Protein AF-A0A9Y2D8F5-F1 (afdb_monomer_lite)

Secondary structure (DSSP, 8-state):
-----SS--SSHHHHHHHHHHHHTT-EEEE-TTS-EEEE-SSSPPEEE---TT-HHHHHHHHHHHHHHHHHHHH--

Radius of gyration: 12.17 Å; chains: 1; bounding box: 27×25×35 Å

Structure (mmCIF, N/CA/C/O backbone):
data_AF-A0A9Y2D8F5-F1
#
_entry.id   AF-A0A9Y2D8F5-F1
#
loop_
_atom_site.group_PDB
_atom_site.id
_atom_site.type_symbol
_atom_site.label_atom_id
_atom_site.label_alt_id
_atom_site.label_comp_id
_atom_site.label_asym_id
_atom_site.label_entity_id
_atom_site.label_seq_id
_atom_site.pdbx_PDB_ins_code
_atom_site.Cartn_x
_atom_site.Cartn_y
_atom_site.Cartn_z
_atom_site.occupancy
_atom_site.B_iso_or_equiv
_atom_site.auth_seq_id
_atom_site.auth_comp_id
_atom_site.auth_asym_id
_atom_site.auth_atom_id
_atom_site.pdbx_PDB_model_num
ATOM 1 N N . MET A 1 1 ? -11.283 -13.029 -12.297 1.00 44.62 1 MET A N 1
ATOM 2 C CA . MET A 1 1 ? -11.412 -11.558 -12.247 1.00 44.62 1 MET A CA 1
ATOM 3 C C . MET A 1 1 ? -10.014 -10.987 -12.374 1.00 44.62 1 MET A C 1
ATOM 5 O O . MET A 1 1 ? -9.174 -11.421 -11.594 1.00 44.62 1 MET A O 1
ATOM 9 N N . PRO A 1 2 ? -9.689 -10.145 -13.369 1.00 47.31 2 PRO A N 1
ATOM 10 C CA . PRO A 1 2 ? -8.372 -9.529 -13.392 1.00 47.31 2 PRO A CA 1
ATOM 11 C C . PRO A 1 2 ? -8.255 -8.691 -12.120 1.00 47.31 2 PRO A C 1
ATOM 13 O O . PRO A 1 2 ? -9.097 -7.833 -11.872 1.00 47.31 2 PRO A O 1
ATOM 16 N N . ASP A 1 3 ? -7.261 -9.009 -11.293 1.00 59.69 3 ASP A N 1
ATOM 17 C CA . ASP A 1 3 ? -6.891 -8.277 -10.085 1.00 59.69 3 ASP A CA 1
ATOM 18 C C . ASP A 1 3 ? -6.562 -6.825 -10.443 1.00 59.69 3 ASP A C 1
ATOM 20 O O . ASP A 1 3 ? -5.403 -6.458 -10.667 1.00 59.69 3 ASP A O 1
ATOM 24 N N . ALA A 1 4 ? -7.595 -5.997 -10.568 1.00 67.94 4 ALA A N 1
ATOM 25 C CA . ALA A 1 4 ? -7.465 -4.578 -10.808 1.00 67.94 4 ALA A CA 1
ATOM 26 C C . ALA A 1 4 ? -6.933 -3.952 -9.521 1.00 67.94 4 ALA A C 1
ATOM 28 O O . ALA A 1 4 ? -7.680 -3.524 -8.646 1.00 67.94 4 ALA A O 1
ATOM 29 N N . LEU A 1 5 ? -5.608 -3.963 -9.380 1.00 79.25 5 LEU A N 1
ATOM 30 C CA . LEU A 1 5 ? -4.946 -3.228 -8.318 1.00 79.25 5 LEU A CA 1
ATOM 31 C C . LEU A 1 5 ? -5.327 -1.744 -8.460 1.00 79.25 5 LEU A C 1
ATOM 33 O O . LEU A 1 5 ? -5.319 -1.226 -9.581 1.00 79.25 5 LEU A O 1
ATOM 37 N N . PRO A 1 6 ? -5.598 -1.041 -7.348 1.00 83.75 6 PRO A N 1
ATOM 38 C CA . PRO A 1 6 ? -6.059 0.352 -7.360 1.00 83.75 6 PRO A CA 1
ATOM 39 C C . PRO A 1 6 ? -5.053 1.316 -8.003 1.00 83.75 6 PRO A C 1
ATOM 41 O O . PRO A 1 6 ? -5.403 2.426 -8.394 1.00 83.75 6 PRO A O 1
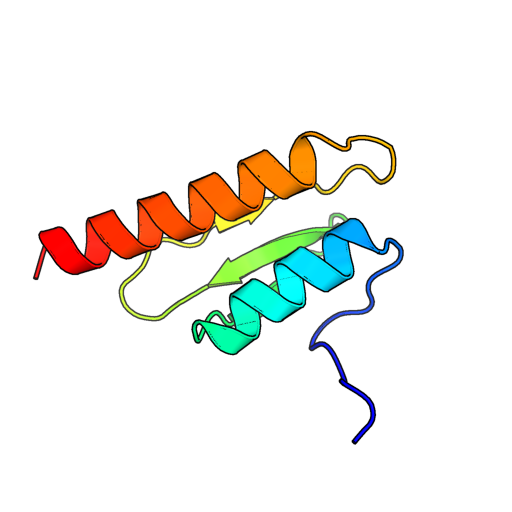ATOM 44 N N . ILE A 1 7 ? -3.791 0.894 -8.144 1.00 86.00 7 ILE A N 1
ATOM 45 C CA . ILE A 1 7 ? -2.742 1.656 -8.811 1.00 86.00 7 ILE A CA 1
ATOM 46 C C . ILE A 1 7 ? -1.999 0.812 -9.850 1.00 86.00 7 ILE A C 1
ATOM 48 O O . ILE A 1 7 ? -1.764 -0.390 -9.687 1.00 86.00 7 ILE A O 1
ATOM 52 N N . ARG A 1 8 ? -1.530 1.477 -10.911 1.00 82.81 8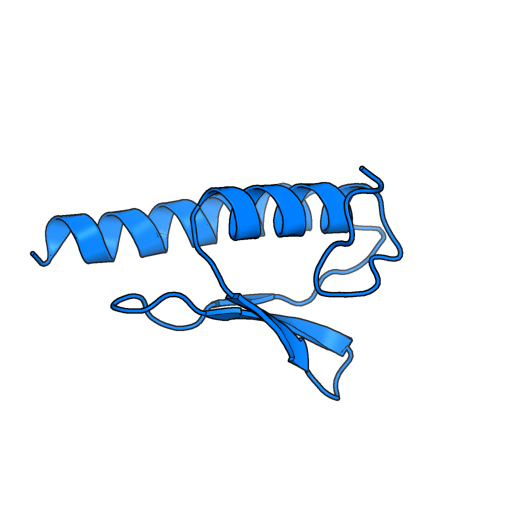 ARG A N 1
ATOM 53 C CA . ARG A 1 8 ? -0.608 0.885 -11.889 1.00 82.81 8 ARG A CA 1
ATOM 54 C C . ARG A 1 8 ? 0.709 0.537 -11.198 1.00 82.81 8 ARG A C 1
ATOM 56 O O . ARG A 1 8 ? 1.418 1.413 -10.707 1.00 82.81 8 ARG A O 1
ATOM 63 N N . CYS A 1 9 ? 1.048 -0.746 -11.200 1.00 80.69 9 CYS A N 1
ATOM 64 C CA . CYS A 1 9 ? 2.266 -1.258 -10.587 1.00 80.69 9 CYS A CA 1
ATOM 65 C C . CYS A 1 9 ? 3.256 -1.713 -11.663 1.00 80.69 9 CYS A C 1
ATOM 67 O O . CYS A 1 9 ? 3.001 -2.695 -12.362 1.00 80.69 9 CYS A O 1
ATOM 69 N N . SER A 1 10 ? 4.391 -1.021 -11.769 1.00 78.56 10 SER A N 1
ATOM 70 C CA . SER A 1 10 ? 5.424 -1.319 -12.771 1.00 78.56 10 SER A CA 1
ATOM 71 C C . SER A 1 10 ? 6.275 -2.545 -12.418 1.00 78.56 10 SER A C 1
ATOM 73 O O . SER A 1 10 ? 6.856 -3.157 -13.305 1.00 78.56 10 SER A O 1
ATOM 75 N N . THR A 1 11 ? 6.339 -2.935 -11.140 1.00 82.56 11 THR A N 1
ATOM 76 C CA . THR A 1 11 ? 7.168 -4.054 -10.663 1.00 82.56 11 THR A CA 1
ATOM 77 C C . THR A 1 11 ? 6.340 -5.131 -9.972 1.00 82.56 11 THR A C 1
ATOM 79 O O . THR A 1 11 ? 5.297 -4.857 -9.374 1.00 82.56 11 THR A O 1
ATOM 82 N N . ARG A 1 12 ? 6.821 -6.382 -10.020 1.00 84.44 12 ARG A N 1
ATOM 83 C CA . ARG A 1 12 ? 6.186 -7.518 -9.326 1.00 84.44 12 ARG A CA 1
ATOM 84 C C . ARG A 1 12 ? 6.155 -7.315 -7.811 1.00 84.44 12 ARG A C 1
ATOM 86 O O . ARG A 1 12 ? 5.175 -7.672 -7.167 1.00 84.44 12 ARG A O 1
ATOM 93 N N . ALA A 1 13 ? 7.209 -6.713 -7.272 1.00 83.75 13 ALA A N 1
ATOM 94 C CA . ALA A 1 13 ? 7.338 -6.426 -5.856 1.00 83.75 13 ALA A CA 1
ATOM 95 C C . ALA A 1 13 ? 6.285 -5.401 -5.394 1.00 83.75 13 ALA A C 1
ATOM 97 O O . ALA A 1 13 ? 5.564 -5.655 -4.433 1.00 83.75 13 ALA A O 1
ATOM 98 N N . LEU A 1 14 ? 6.073 -4.315 -6.152 1.00 84.50 14 LEU A N 1
ATOM 99 C CA . LEU A 1 14 ? 5.005 -3.363 -5.843 1.00 84.50 14 LEU A CA 1
ATOM 100 C C . LEU A 1 14 ? 3.619 -4.017 -5.941 1.00 84.50 14 LEU A C 1
ATOM 102 O O . LEU A 1 14 ? 2.799 -3.820 -5.052 1.00 84.50 14 LEU A O 1
ATOM 106 N N . LYS A 1 15 ? 3.374 -4.860 -6.957 1.00 87.69 15 LYS A N 1
ATOM 107 C CA . LYS A 1 15 ? 2.108 -5.612 -7.070 1.00 87.69 15 LYS A CA 1
ATOM 108 C C . LYS A 1 15 ? 1.811 -6.439 -5.815 1.00 87.69 15 LYS A C 1
ATOM 110 O O . LYS A 1 15 ? 0.674 -6.446 -5.358 1.00 87.69 15 LYS A O 1
ATOM 115 N N . ARG A 1 16 ? 2.822 -7.109 -5.248 1.00 87.62 16 ARG A N 1
ATOM 116 C CA . ARG A 1 16 ? 2.678 -7.901 -4.014 1.00 87.62 16 ARG A CA 1
ATOM 117 C C . ARG A 1 16 ? 2.339 -7.037 -2.806 1.00 87.62 16 ARG A C 1
ATOM 119 O O . ARG A 1 16 ? 1.432 -7.387 -2.061 1.00 87.62 16 ARG A O 1
ATOM 126 N N . VAL A 1 17 ? 3.024 -5.905 -2.644 1.00 88.25 17 VAL A N 1
ATOM 127 C CA . VAL A 1 17 ? 2.750 -4.964 -1.548 1.00 88.25 17 VAL A CA 1
ATOM 128 C C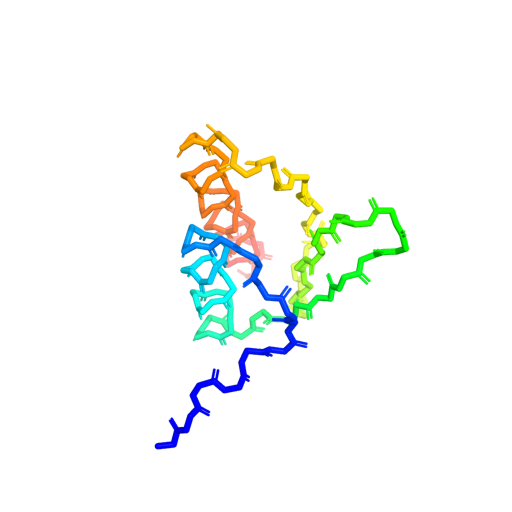 . VAL A 1 17 ? 1.336 -4.403 -1.647 1.00 88.25 17 VAL A C 1
ATOM 130 O O . VAL A 1 17 ? 0.611 -4.406 -0.658 1.00 88.25 17 VAL A O 1
ATOM 133 N N . VAL A 1 18 ? 0.932 -3.945 -2.834 1.00 89.12 18 VAL A N 1
ATOM 134 C CA . VAL A 1 18 ? -0.405 -3.377 -3.050 1.00 89.12 18 VAL A CA 1
ATOM 135 C C . VAL A 1 18 ? -1.479 -4.429 -2.817 1.00 89.12 18 VAL A C 1
ATOM 137 O O . VAL A 1 18 ? -2.476 -4.127 -2.176 1.00 89.12 18 VAL A O 1
ATOM 140 N N . ARG A 1 19 ? -1.263 -5.668 -3.268 1.00 90.12 19 ARG A N 1
ATOM 141 C CA . ARG A 1 19 ? -2.205 -6.756 -3.004 1.00 90.12 19 ARG A CA 1
ATOM 142 C C . ARG A 1 19 ? -2.351 -7.039 -1.514 1.00 90.12 19 ARG A C 1
ATOM 144 O O . ARG A 1 19 ? -3.465 -7.028 -1.016 1.00 90.12 19 ARG A O 1
ATO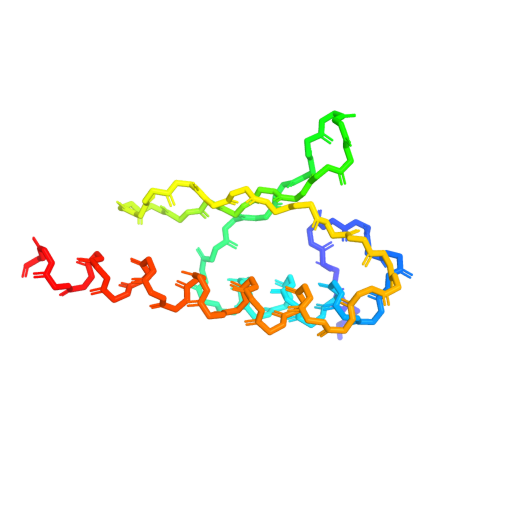M 151 N N . TYR A 1 20 ? -1.234 -7.190 -0.802 1.00 89.44 20 TYR A N 1
ATOM 152 C CA . TYR A 1 20 ? -1.251 -7.364 0.649 1.00 89.44 20 TYR A CA 1
ATOM 153 C C . TYR A 1 20 ? -2.013 -6.228 1.341 1.00 89.44 20 TYR A C 1
ATOM 155 O O . TYR A 1 20 ? -2.842 -6.476 2.208 1.00 89.44 20 TYR A O 1
ATOM 163 N N . ALA A 1 21 ? -1.738 -4.984 0.948 1.00 90.19 21 ALA A N 1
ATOM 164 C CA . ALA A 1 21 ? -2.398 -3.807 1.489 1.00 90.19 21 ALA A CA 1
ATOM 165 C C . ALA A 1 21 ? -3.921 -3.865 1.280 1.00 90.19 21 ALA A C 1
ATOM 167 O O . ALA A 1 21 ? -4.661 -3.762 2.255 1.00 90.19 21 ALA A O 1
ATOM 168 N N . VAL A 1 22 ? -4.379 -4.105 0.049 1.00 90.19 22 VAL A N 1
ATOM 169 C CA . VAL A 1 22 ? -5.810 -4.227 -0.274 1.00 90.19 22 VAL A CA 1
ATOM 170 C C . VAL A 1 22 ? -6.466 -5.362 0.519 1.00 90.19 22 VAL A C 1
ATOM 172 O O . VAL A 1 22 ? -7.506 -5.140 1.132 1.00 90.19 22 VAL A O 1
ATOM 175 N N . ASP A 1 23 ? -5.825 -6.533 0.595 1.00 89.94 23 ASP A N 1
ATOM 176 C CA . ASP A 1 23 ? -6.334 -7.692 1.346 1.00 89.94 23 ASP A CA 1
ATOM 177 C C . ASP A 1 23 ? -6.479 -7.397 2.857 1.00 89.94 23 ASP A C 1
ATOM 179 O O . ASP A 1 23 ? -7.320 -7.985 3.528 1.00 89.94 23 ASP A O 1
ATOM 183 N N . HIS A 1 24 ? -5.689 -6.461 3.399 1.00 89.06 24 HIS A N 1
ATOM 184 C CA . HIS A 1 24 ? -5.730 -6.040 4.810 1.00 89.06 24 HIS A CA 1
ATOM 185 C C . HIS A 1 24 ? -6.560 -4.762 5.049 1.00 89.06 24 HIS A C 1
ATOM 187 O O . HIS A 1 24 ? -6.490 -4.168 6.136 1.00 89.06 24 HIS A O 1
ATOM 193 N N . GLY A 1 25 ? -7.324 -4.319 4.044 1.00 89.38 25 GLY A N 1
ATOM 194 C CA . GLY A 1 25 ? -8.201 -3.149 4.127 1.00 89.38 25 GLY A CA 1
ATOM 195 C C . GLY A 1 25 ? -7.474 -1.805 4.055 1.00 89.38 25 GLY A C 1
ATOM 196 O O . GLY A 1 25 ? -8.003 -0.793 4.509 1.00 89.38 25 GLY A O 1
ATOM 197 N N . TRP A 1 26 ? -6.254 -1.774 3.518 1.00 91.50 26 TRP A N 1
ATOM 198 C CA . TRP A 1 26 ? -5.549 -0.525 3.251 1.00 91.50 26 TRP A CA 1
ATOM 199 C C . TRP A 1 26 ? -5.977 0.056 1.903 1.00 91.50 26 TRP A C 1
ATOM 201 O O . TRP A 1 26 ? -5.964 -0.612 0.868 1.00 91.50 26 TRP A O 1
ATOM 211 N N . ILE A 1 27 ? -6.265 1.348 1.912 1.00 90.81 27 ILE A N 1
ATOM 212 C CA . ILE A 1 27 ? -6.448 2.194 0.740 1.00 90.81 27 ILE A CA 1
ATOM 213 C C . ILE A 1 27 ? -5.063 2.538 0.189 1.00 90.81 27 ILE A C 1
ATOM 215 O O . ILE A 1 27 ? -4.171 2.960 0.929 1.00 90.81 27 ILE A O 1
ATOM 219 N N . VAL A 1 28 ? -4.874 2.353 -1.115 1.00 90.69 28 VAL A N 1
ATOM 220 C CA . VAL A 1 28 ? -3.587 2.566 -1.783 1.00 90.69 28 VAL A CA 1
ATOM 221 C C . VAL A 1 28 ? -3.717 3.659 -2.830 1.00 90.69 28 VAL A C 1
ATOM 223 O O . VAL A 1 28 ? -4.493 3.530 -3.773 1.00 90.69 28 VAL A O 1
ATOM 226 N N . GLU A 1 29 ? -2.892 4.695 -2.709 1.00 89.19 29 GLU A N 1
ATOM 227 C CA . GLU A 1 29 ? -2.889 5.847 -3.608 1.00 89.19 29 GLU A CA 1
ATOM 228 C C . GLU A 1 29 ? -1.483 6.139 -4.137 1.00 89.19 29 GLU A C 1
ATOM 230 O O . GLU A 1 29 ? -0.477 5.952 -3.446 1.00 89.19 29 GLU A O 1
ATOM 235 N N . ARG A 1 30 ? -1.395 6.642 -5.372 1.00 86.44 30 ARG A N 1
ATOM 236 C CA . ARG A 1 30 ? -0.147 7.190 -5.917 1.00 86.44 30 ARG A CA 1
ATOM 237 C C . ARG A 1 30 ? -0.090 8.690 -5.674 1.00 86.44 30 ARG A C 1
ATOM 239 O O . ARG A 1 30 ? -0.997 9.421 -6.058 1.00 86.44 30 ARG A O 1
ATOM 246 N N . THR A 1 31 ? 1.006 9.153 -5.087 1.00 84.44 31 THR A N 1
ATOM 247 C CA . THR A 1 31 ? 1.267 10.585 -4.945 1.00 84.44 31 THR A CA 1
ATOM 248 C C . THR A 1 31 ? 1.823 11.156 -6.253 1.00 84.44 31 THR A C 1
ATOM 250 O O . THR A 1 31 ? 2.388 10.432 -7.077 1.00 84.44 31 THR A O 1
ATOM 253 N N . ARG A 1 32 ? 1.707 12.480 -6.440 1.00 77.56 32 ARG A N 1
ATOM 254 C CA . ARG A 1 32 ? 2.237 13.190 -7.623 1.00 77.56 32 ARG A CA 1
ATOM 255 C C . ARG A 1 32 ? 3.743 12.979 -7.841 1.00 77.56 32 ARG A C 1
ATOM 257 O O . ARG A 1 32 ? 4.194 13.019 -8.976 1.00 77.56 32 ARG A O 1
ATOM 264 N N . GLY A 1 33 ? 4.497 12.706 -6.774 1.00 73.50 33 GLY A N 1
ATOM 265 C CA . GLY A 1 33 ? 5.933 12.408 -6.830 1.00 73.50 33 GLY A CA 1
ATOM 266 C C . GLY A 1 33 ? 6.280 10.958 -7.190 1.00 73.50 33 GLY A C 1
ATOM 267 O O . GLY A 1 33 ? 7.443 10.585 -7.122 1.00 73.50 33 GLY A O 1
ATOM 268 N N . GLY A 1 34 ? 5.296 10.112 -7.520 1.00 77.62 34 GLY A N 1
ATOM 269 C CA . GLY A 1 34 ? 5.525 8.705 -7.870 1.00 77.62 34 GLY A CA 1
ATOM 270 C C . GLY A 1 34 ? 5.677 7.761 -6.672 1.00 77.62 34 GLY A C 1
ATOM 271 O O . GLY A 1 34 ? 5.864 6.558 -6.861 1.00 77.62 34 GLY A O 1
ATOM 272 N N . HIS A 1 35 ? 5.551 8.272 -5.446 1.00 84.56 35 HIS A N 1
ATOM 273 C CA . HIS A 1 35 ? 5.491 7.446 -4.242 1.00 84.56 35 HIS A CA 1
ATOM 274 C C . HIS A 1 35 ? 4.11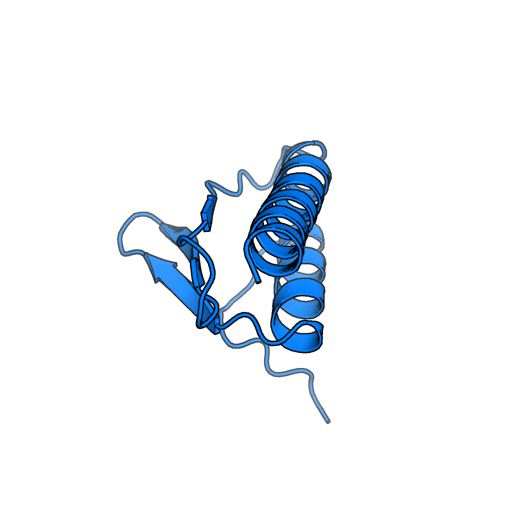0 6.817 -4.074 1.00 84.56 35 HIS A C 1
ATOM 276 O O . HIS A 1 35 ? 3.109 7.288 -4.618 1.00 84.56 35 HIS A O 1
ATOM 282 N N . VAL A 1 36 ? 4.058 5.744 -3.290 1.00 87.81 36 VAL A N 1
ATOM 283 C CA . VAL A 1 36 ? 2.808 5.067 -2.948 1.00 87.81 36 VAL A CA 1
ATOM 284 C C . VAL A 1 36 ? 2.494 5.335 -1.488 1.00 87.81 36 VAL A C 1
ATOM 286 O O . VAL A 1 36 ? 3.351 5.158 -0.616 1.00 87.81 36 VAL A O 1
ATOM 289 N N . ARG A 1 37 ? 1.269 5.792 -1.241 1.00 90.12 37 ARG A N 1
ATOM 290 C CA . ARG A 1 37 ? 0.713 6.039 0.082 1.00 90.12 37 ARG A CA 1
ATOM 291 C C . ARG A 1 37 ? -0.287 4.937 0.411 1.00 90.12 37 ARG A C 1
ATOM 293 O O . ARG A 1 37 ? -1.134 4.605 -0.411 1.00 90.12 37 ARG A O 1
ATOM 300 N N . PHE A 1 38 ? -0.183 4.412 1.624 1.00 90.69 38 PHE A N 1
ATOM 301 C CA . PHE A 1 38 ? -1.114 3.464 2.216 1.00 90.69 38 PHE A CA 1
ATOM 302 C C . PHE A 1 38 ? -1.853 4.160 3.352 1.00 90.69 38 PHE A C 1
ATOM 304 O O . PHE A 1 38 ? -1.229 4.754 4.234 1.00 90.69 38 PHE A O 1
ATOM 311 N N . ILE A 1 39 ? -3.175 4.114 3.310 1.00 90.62 39 ILE A N 1
ATOM 312 C CA . ILE A 1 39 ? -4.061 4.740 4.285 1.00 90.62 39 ILE A CA 1
ATOM 313 C C . ILE A 1 39 ? -4.989 3.653 4.802 1.00 90.62 39 ILE A C 1
ATOM 315 O O . ILE A 1 39 ? -5.524 2.880 4.017 1.00 90.62 39 ILE A O 1
ATOM 319 N N . LYS A 1 40 ? -5.198 3.583 6.107 1.00 88.75 40 LYS A N 1
ATOM 320 C CA . LYS A 1 40 ? -6.210 2.715 6.701 1.00 88.75 40 LYS A CA 1
ATOM 321 C C . LYS A 1 40 ? -6.915 3.515 7.795 1.00 88.75 40 LYS A C 1
ATOM 323 O O . LYS A 1 40 ? -6.222 4.244 8.499 1.00 88.75 40 LYS A O 1
ATOM 328 N N . PRO A 1 41 ? -8.252 3.449 7.912 1.00 84.88 41 PRO A N 1
ATOM 329 C CA . PRO A 1 41 ? -8.962 4.098 9.011 1.00 84.88 41 PRO A CA 1
ATOM 330 C C . PRO A 1 41 ? -8.396 3.644 10.363 1.00 84.88 41 PRO A C 1
ATOM 332 O O . PRO A 1 41 ? -8.095 2.462 10.521 1.00 84.88 41 PRO A O 1
ATOM 335 N N . GLY A 1 42 ? -8.206 4.580 11.292 1.00 83.62 42 GLY A N 1
ATOM 336 C CA . GLY A 1 42 ? -7.537 4.337 12.578 1.00 83.62 42 GLY A CA 1
ATOM 337 C C . GLY A 1 42 ? -6.013 4.456 12.497 1.00 83.62 42 GLY A C 1
ATOM 338 O O . GLY A 1 42 ? -5.401 5.204 13.241 1.00 83.62 42 GLY A O 1
ATOM 339 N N . CYS A 1 43 ? -5.385 3.863 11.483 1.00 85.38 43 CYS A N 1
ATOM 340 C CA . CYS A 1 43 ? -3.928 3.857 11.371 1.00 85.38 43 CYS A CA 1
ATOM 341 C C . CYS A 1 43 ? -3.313 5.161 10.805 1.00 85.38 43 CYS A C 1
ATOM 343 O O . CYS A 1 43 ? -3.846 5.760 9.860 1.00 85.38 43 CYS A O 1
ATOM 345 N N . PRO A 1 44 ? -2.090 5.540 11.232 1.00 86.56 44 PRO A N 1
ATOM 346 C CA . PRO A 1 44 ? -1.335 6.607 10.585 1.00 86.56 44 PRO A CA 1
ATOM 347 C C . PRO A 1 44 ? -0.961 6.250 9.129 1.00 86.56 44 PRO A C 1
ATOM 349 O O . PRO A 1 44 ? -0.612 5.102 8.825 1.00 86.56 44 PRO A O 1
ATOM 352 N N . PRO A 1 45 ? -0.978 7.227 8.200 1.00 86.44 45 PRO A N 1
ATOM 353 C CA . PRO A 1 45 ? -0.673 6.986 6.794 1.00 86.44 45 PRO A CA 1
ATOM 354 C C . PRO A 1 45 ? 0.798 6.607 6.586 1.00 86.44 45 PRO A C 1
ATOM 356 O O . PRO A 1 45 ? 1.715 7.267 7.077 1.00 86.44 45 PRO A O 1
ATOM 359 N N . VAL A 1 46 ? 1.035 5.574 5.778 1.00 87.94 46 VAL A N 1
ATOM 360 C CA . VAL A 1 46 ? 2.377 5.078 5.459 1.00 87.94 46 VAL A CA 1
ATOM 361 C C . VAL A 1 46 ? 2.756 5.495 4.043 1.00 87.94 46 VAL A C 1
ATOM 363 O O . VAL A 1 46 ? 2.120 5.099 3.071 1.00 87.94 46 VAL A O 1
ATOM 366 N N . PHE A 1 47 ? 3.827 6.273 3.913 1.00 85.00 47 PHE A N 1
ATOM 367 C CA . PHE A 1 47 ? 4.380 6.690 2.624 1.00 85.00 47 PHE A CA 1
ATOM 368 C C . PHE A 1 47 ? 5.604 5.852 2.279 1.00 85.00 47 PHE A C 1
ATOM 370 O O . PHE A 1 47 ? 6.462 5.611 3.131 1.00 85.00 47 PHE A O 1
ATOM 377 N N . THR A 1 48 ? 5.697 5.412 1.025 1.00 79.75 48 THR A N 1
ATOM 378 C CA . THR A 1 48 ? 6.796 4.555 0.578 1.00 79.75 48 THR A CA 1
ATOM 379 C C . THR A 1 48 ? 7.289 4.985 -0.798 1.00 79.75 48 THR A C 1
ATOM 381 O O . THR A 1 48 ? 6.509 5.112 -1.748 1.00 79.75 48 THR A O 1
ATOM 384 N N . GLY A 1 49 ? 8.596 5.221 -0.903 1.00 73.00 49 GLY A N 1
ATOM 385 C CA . GLY A 1 49 ? 9.284 5.316 -2.183 1.00 73.00 49 GLY A CA 1
ATOM 386 C C . GLY A 1 49 ? 9.633 3.910 -2.647 1.00 73.00 49 GLY A C 1
ATOM 387 O O . GLY A 1 49 ? 10.406 3.218 -1.986 1.00 73.00 49 GLY A O 1
ATOM 388 N N . PHE A 1 50 ? 9.029 3.458 -3.745 1.00 69.69 50 PHE A N 1
ATOM 389 C CA . PHE A 1 50 ? 9.308 2.135 -4.290 1.00 69.69 50 PHE A CA 1
ATOM 390 C C . PHE A 1 50 ? 10.319 2.256 -5.429 1.00 69.69 50 PHE A C 1
ATOM 392 O O . PHE A 1 50 ? 9.944 2.487 -6.578 1.00 69.69 50 PHE A O 1
ATOM 399 N N . SER A 1 51 ? 11.603 2.098 -5.112 1.00 65.31 51 SER A N 1
ATOM 400 C CA . SER A 1 51 ? 12.641 1.994 -6.138 1.00 65.31 51 SER A CA 1
ATOM 401 C C . SER A 1 51 ? 12.581 0.603 -6.787 1.00 65.31 51 SER A C 1
ATOM 403 O O . SER A 1 51 ? 12.682 -0.395 -6.073 1.00 65.31 51 SER A O 1
ATOM 405 N N . PRO A 1 52 ? 12.427 0.495 -8.123 1.00 58.59 52 PRO A N 1
ATOM 406 C CA . PRO A 1 52 ? 12.238 -0.780 -8.822 1.00 58.59 52 PRO A CA 1
ATOM 407 C C . PRO A 1 52 ? 13.322 -1.830 -8.561 1.00 58.59 52 PRO A C 1
ATOM 409 O O . PRO A 1 52 ? 13.030 -3.023 -8.591 1.00 58.59 52 PRO A O 1
ATOM 412 N N . SER A 1 53 ? 14.551 -1.379 -8.303 1.00 62.53 53 SER A N 1
ATOM 413 C CA . SER A 1 53 ? 15.730 -2.232 -8.130 1.00 62.53 53 SER A CA 1
ATOM 414 C C . SER A 1 53 ? 15.958 -2.699 -6.690 1.00 62.53 53 SER A C 1
ATOM 416 O O . SER A 1 53 ? 16.871 -3.485 -6.452 1.00 62.53 53 SER A O 1
ATOM 418 N N . ASP A 1 54 ? 15.170 -2.231 -5.715 1.00 68.94 54 ASP A N 1
ATOM 419 C CA . ASP A 1 54 ? 15.427 -2.535 -4.308 1.00 68.94 54 ASP A CA 1
ATOM 420 C C . ASP A 1 54 ? 14.523 -3.659 -3.785 1.00 68.94 54 ASP A C 1
ATOM 422 O O . ASP A 1 54 ? 13.383 -3.449 -3.367 1.00 68.94 54 ASP A O 1
ATOM 426 N N . ALA A 1 55 ? 15.063 -4.880 -3.750 1.00 69.44 55 ALA A N 1
ATOM 427 C CA . ALA A 1 55 ? 14.396 -6.034 -3.147 1.00 69.44 55 ALA A CA 1
ATOM 428 C C . ALA A 1 55 ? 14.103 -5.844 -1.642 1.00 69.44 55 ALA A C 1
ATOM 430 O O . ALA A 1 55 ? 13.225 -6.513 -1.088 1.00 69.44 55 ALA A O 1
ATOM 431 N N . ARG A 1 56 ? 14.813 -4.934 -0.958 1.00 76.12 56 ARG A N 1
ATOM 432 C CA . ARG A 1 56 ? 14.565 -4.616 0.456 1.00 76.12 56 ARG A CA 1
ATOM 433 C C . ARG A 1 56 ? 13.365 -3.692 0.628 1.00 76.12 56 ARG A C 1
ATOM 435 O O . ARG A 1 56 ? 12.719 -3.767 1.672 1.00 76.12 56 ARG A O 1
ATOM 442 N N . ALA A 1 57 ? 13.012 -2.897 -0.383 1.00 80.25 57 ALA A N 1
ATOM 443 C CA . ALA A 1 57 ? 11.863 -1.997 -0.321 1.00 80.25 57 ALA A CA 1
ATOM 444 C C . ALA A 1 57 ? 10.556 -2.767 -0.076 1.00 80.25 57 ALA A C 1
ATOM 446 O O . ALA A 1 57 ? 9.796 -2.398 0.814 1.00 80.25 57 ALA A O 1
ATOM 447 N N . GLU A 1 58 ? 10.332 -3.894 -0.764 1.00 84.31 58 GLU A N 1
ATOM 448 C CA . GLU A 1 58 ? 9.163 -4.761 -0.528 1.00 84.31 58 GLU A CA 1
ATOM 449 C C . GLU A 1 58 ? 9.075 -5.209 0.935 1.00 84.31 58 GLU A C 1
ATOM 451 O O . GLU A 1 58 ? 8.066 -4.984 1.607 1.00 84.31 58 GLU A O 1
ATOM 456 N N . LYS A 1 59 ? 10.157 -5.801 1.454 1.00 86.44 59 LYS A N 1
ATOM 457 C CA . LYS A 1 59 ? 10.197 -6.329 2.823 1.00 86.44 59 LYS A CA 1
ATOM 458 C C . LYS A 1 59 ? 10.011 -5.224 3.862 1.00 86.44 59 LYS A C 1
ATOM 460 O O . LYS A 1 59 ? 9.256 -5.414 4.816 1.00 86.44 59 LYS A O 1
ATOM 465 N N . ASN A 1 60 ? 10.661 -4.079 3.661 1.00 87.62 60 ASN A N 1
ATOM 466 C CA . ASN A 1 60 ? 10.587 -2.931 4.560 1.00 87.62 60 ASN A CA 1
ATOM 467 C C . ASN A 1 60 ? 9.176 -2.346 4.611 1.00 87.62 60 ASN A C 1
ATOM 469 O O . ASN A 1 60 ? 8.674 -2.065 5.700 1.00 87.62 60 ASN A O 1
ATOM 473 N N . VAL A 1 61 ? 8.511 -2.209 3.460 1.00 88.25 61 VAL A N 1
ATOM 474 C CA . VAL A 1 61 ? 7.139 -1.694 3.406 1.00 88.25 61 VAL A CA 1
ATOM 475 C C . VAL A 1 61 ? 6.174 -2.652 4.085 1.00 88.25 61 VAL A C 1
ATOM 477 O O . VAL A 1 61 ? 5.421 -2.228 4.957 1.00 88.25 61 VAL A O 1
ATOM 480 N N . LEU A 1 62 ? 6.238 -3.947 3.769 1.00 88.50 62 LEU A N 1
ATOM 481 C CA . LEU A 1 62 ? 5.383 -4.944 4.414 1.00 88.50 62 LEU A CA 1
ATOM 482 C C . LEU A 1 62 ? 5.603 -4.987 5.933 1.00 88.50 62 LEU A C 1
ATOM 484 O O . LEU A 1 62 ? 4.646 -5.074 6.700 1.00 88.50 62 LEU A O 1
ATOM 488 N N . ALA A 1 63 ? 6.856 -4.894 6.388 1.00 90.06 63 ALA A N 1
ATOM 489 C CA . ALA A 1 63 ? 7.162 -4.810 7.812 1.00 90.06 63 ALA A CA 1
ATOM 490 C C . ALA A 1 63 ? 6.581 -3.542 8.451 1.00 90.06 63 ALA A C 1
ATOM 492 O O . ALA A 1 63 ? 6.064 -3.614 9.565 1.00 90.06 63 ALA A O 1
ATOM 493 N N . ARG A 1 64 ? 6.631 -2.401 7.753 1.00 89.75 64 ARG A N 1
ATOM 494 C CA . ARG A 1 64 ? 6.067 -1.141 8.241 1.00 89.75 64 ARG A CA 1
ATOM 495 C C . ARG A 1 64 ? 4.544 -1.191 8.330 1.00 89.75 64 ARG A C 1
ATOM 497 O O . ARG A 1 64 ? 4.024 -0.838 9.379 1.00 89.75 64 ARG A O 1
ATOM 504 N N . LEU A 1 65 ? 3.855 -1.707 7.309 1.00 88.88 65 LEU A N 1
ATOM 505 C CA . LEU A 1 65 ? 2.399 -1.904 7.338 1.00 88.88 65 LEU A CA 1
ATOM 506 C C . LEU A 1 65 ? 1.978 -2.790 8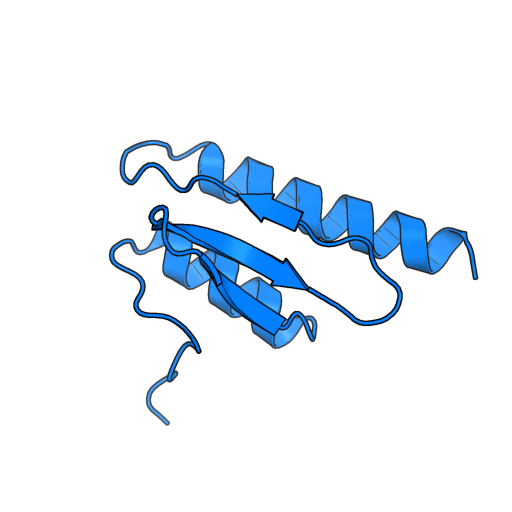.517 1.00 88.88 65 LEU A C 1
ATOM 508 O O . LEU A 1 65 ? 1.088 -2.418 9.273 1.00 88.88 65 LEU A O 1
ATOM 512 N N . ARG A 1 66 ? 2.678 -3.912 8.743 1.00 89.75 66 ARG A N 1
ATOM 513 C CA . ARG A 1 66 ? 2.419 -4.793 9.896 1.00 89.75 66 ARG A CA 1
ATOM 514 C C . ARG A 1 66 ? 2.645 -4.112 11.243 1.00 89.75 66 ARG A C 1
ATOM 516 O O . ARG A 1 66 ? 1.911 -4.378 12.183 1.00 89.75 66 ARG A O 1
ATOM 523 N N . ARG A 1 67 ? 3.690 -3.288 11.368 1.00 89.69 67 ARG A N 1
ATOM 524 C CA . ARG A 1 67 ? 3.973 -2.559 12.616 1.00 89.69 67 ARG A CA 1
ATOM 525 C C . ARG A 1 67 ? 2.894 -1.530 12.907 1.00 89.69 67 ARG A C 1
ATOM 527 O O . ARG A 1 67 ? 2.425 -1.494 14.031 1.00 89.69 67 ARG A O 1
ATOM 534 N N . VAL A 1 68 ? 2.499 -0.754 11.901 1.00 88.38 68 VAL A N 1
ATOM 535 C CA . VAL A 1 68 ? 1.448 0.255 12.057 1.00 88.38 68 VAL A CA 1
ATOM 536 C C . VAL A 1 68 ? 0.117 -0.403 12.400 1.00 88.38 68 VAL A C 1
ATOM 538 O O . VAL A 1 68 ? -0.548 0.035 13.325 1.00 88.38 68 VAL A O 1
ATOM 541 N N . GLN A 1 69 ? -0.222 -1.503 11.725 1.00 85.00 69 GLN A N 1
ATOM 542 C CA . GLN A 1 69 ? -1.430 -2.256 12.044 1.00 85.00 69 GLN A CA 1
ATOM 543 C C . GLN A 1 69 ? -1.439 -2.752 13.500 1.00 85.00 69 GLN A C 1
ATOM 545 O O . GLN A 1 69 ? -2.451 -2.628 14.172 1.00 85.00 69 GLN A O 1
ATOM 550 N N . ARG A 1 70 ? -0.310 -3.265 14.005 1.00 85.12 70 ARG A N 1
ATOM 551 C CA . ARG A 1 70 ? -0.209 -3.700 15.408 1.00 85.12 70 ARG A CA 1
ATOM 552 C C . ARG A 1 70 ? -0.214 -2.560 16.420 1.00 85.12 70 ARG A C 1
ATOM 554 O O . ARG A 1 70 ? -0.613 -2.790 17.550 1.00 85.12 70 ARG A O 1
ATOM 561 N N . GLN A 1 71 ? 0.312 -1.390 16.060 1.00 80.25 71 GLN A N 1
ATOM 562 C CA . GLN A 1 71 ? 0.255 -0.225 16.943 1.00 80.25 71 GLN A CA 1
ATOM 563 C C . GLN A 1 71 ? -1.192 0.215 17.141 1.00 80.25 71 GLN A C 1
ATOM 565 O O . GLN A 1 71 ? -1.582 0.413 18.278 1.00 80.25 71 GLN A O 1
ATOM 570 N N . GLU A 1 72 ? -1.993 0.222 16.074 1.00 72.12 72 GLU A N 1
ATOM 571 C CA . GLU A 1 72 ? -3.429 0.494 16.177 1.00 72.12 72 GLU A CA 1
ATOM 572 C C . GLU A 1 72 ? -4.167 -0.555 17.020 1.00 72.12 72 GLU A C 1
ATOM 574 O O . GLU A 1 72 ? -4.920 -0.214 17.921 1.00 72.12 72 GLU A O 1
ATOM 579 N N . GLU A 1 73 ? -3.926 -1.846 16.766 1.00 64.44 73 GLU A N 1
ATOM 580 C CA . GLU A 1 73 ? -4.569 -2.937 17.519 1.00 64.44 73 GLU A CA 1
ATOM 581 C C . GLU A 1 73 ? -4.169 -2.961 19.008 1.00 64.44 73 GLU A C 1
ATOM 583 O O . GLU A 1 73 ? -4.880 -3.554 19.812 1.00 64.44 73 GLU A O 1
ATOM 588 N N . GLY A 1 74 ? -3.032 -2.357 19.376 1.00 60.66 74 GLY A N 1
ATOM 589 C CA . GLY A 1 74 ? -2.552 -2.267 20.758 1.00 60.66 74 GLY A CA 1
ATOM 590 C C . GLY A 1 74 ? -2.910 -0.965 21.481 1.00 60.66 74 GLY A C 1
ATOM 591 O O . GLY A 1 74 ? -2.700 -0.888 22.689 1.00 60.66 74 GLY A O 1
ATOM 592 N N . GLU A 1 75 ? -3.411 0.044 20.764 1.00 54.75 75 GLU A N 1
ATOM 593 C CA . GLU A 1 75 ? -3.930 1.304 21.325 1.00 54.75 75 GLU A CA 1
ATOM 594 C C . GLU A 1 75 ? -5.463 1.286 21.512 1.00 54.75 75 GLU A C 1
ATOM 596 O O . GLU A 1 75 ? -6.022 2.272 21.992 1.00 54.75 75 GLU A O 1
ATOM 601 N N . ALA A 1 76 ? -6.126 0.172 21.165 1.00 44.38 76 ALA A N 1
ATOM 602 C CA . ALA A 1 76 ? -7.567 -0.061 21.314 1.00 44.38 76 ALA A CA 1
ATOM 603 C C . ALA A 1 76 ? -7.948 -0.763 22.629 1.00 44.38 76 ALA A C 1
ATOM 605 O O . ALA A 1 76 ? -7.219 -1.690 23.054 1.00 44.38 76 ALA A O 1
#

Foldseek 3Di:
DPPPQVDDDPAPLVVVLSVVLVVVQWDWDADPVRWIWTDHVQFDIDIADDDRPDPVSSVVSVVVVVVRVVVSVVVD

pLDDT: mean 80.83, std 11.46, range [44.38, 91.5]

Sequence (76 aa):
MPDALPIRCSTRALKRVVRYAVDHGWIVERTRGGHVRFIKPGCPPVFTGFSPSDARAEKNVLARLRRVQRQEEGEA